Protein AF-A0A0D6MCQ5-F1 (afdb_monomer_lite)

Foldseek 3Di:
DFDDDFDQQPQDDDDPPDDDDGDPQCPDDLSVVLSVLRVLPDAQLLQAQCNVVWKDFDCVLCVVPVVSNHHDHCNGDDLVPFDRFQQASRYDQFDPPPTRMDTPPNVCNVRHNHSDHFPSSVVVSCVVVVLLVCLVVVPADQAPPPWGQDSVHSPATDEGPQADDRRRPHGDDD

Radius of gyration: 18.11 Å; chains: 1; bounding box: 37×36×54 Å

Organism: NCBI:txid53326

Structure (mmCIF, N/CA/C/O backbone):
data_AF-A0A0D6MCQ5-F1
#
_entry.id   AF-A0A0D6MCQ5-F1
#
loop_
_atom_site.group_PDB
_atom_site.id
_atom_site.type_symbol
_atom_site.label_atom_id
_atom_site.label_alt_id
_atom_site.label_comp_id
_atom_site.label_asym_id
_atom_site.label_entity_id
_atom_site.label_seq_id
_atom_site.pdbx_PDB_ins_code
_atom_site.Cartn_x
_atom_site.Cartn_y
_atom_site.Cartn_z
_atom_site.occupancy
_atom_site.B_iso_or_equiv
_atom_site.auth_seq_id
_atom_site.auth_comp_id
_atom_site.auth_asym_id
_atom_site.auth_atom_id
_atom_site.pdbx_PDB_model_num
ATOM 1 N N . MET A 1 1 ? 2.601 5.171 2.837 1.00 86.88 1 MET A N 1
ATOM 2 C CA . MET A 1 1 ? 3.858 5.297 3.610 1.00 86.88 1 MET A CA 1
ATOM 3 C C . MET A 1 1 ? 3.702 6.339 4.699 1.00 86.88 1 MET A C 1
ATOM 5 O O . MET A 1 1 ? 2.976 7.306 4.488 1.00 86.88 1 MET A O 1
ATOM 9 N N . GLN A 1 2 ? 4.348 6.134 5.845 1.00 80.44 2 GLN A N 1
ATOM 10 C CA . GLN A 1 2 ? 4.469 7.155 6.890 1.00 80.44 2 GLN A CA 1
ATOM 11 C C . GLN A 1 2 ? 5.552 8.167 6.507 1.00 80.44 2 GLN A C 1
ATOM 13 O O . GLN A 1 2 ? 6.597 7.789 5.982 1.00 80.44 2 GLN A O 1
ATOM 18 N N . VAL A 1 3 ? 5.306 9.443 6.781 1.00 75.50 3 VAL A N 1
ATOM 19 C CA . VAL A 1 3 ? 6.252 10.540 6.562 1.00 75.50 3 VAL A CA 1
ATOM 20 C C . VAL A 1 3 ? 6.793 10.984 7.923 1.00 75.50 3 VAL A C 1
ATOM 22 O O . VAL A 1 3 ? 6.027 11.296 8.832 1.00 75.50 3 VAL A O 1
ATOM 25 N N . GLY A 1 4 ? 8.119 11.009 8.082 1.00 64.75 4 GLY A N 1
ATOM 26 C CA . GLY A 1 4 ? 8.774 11.406 9.332 1.00 64.75 4 GLY A CA 1
ATOM 27 C C . GLY A 1 4 ? 9.139 10.225 10.237 1.00 64.75 4 GLY A C 1
ATOM 28 O O . GLY A 1 4 ? 9.810 9.294 9.800 1.00 64.75 4 GLY A O 1
ATOM 29 N N . ALA A 1 5 ? 8.776 10.289 11.522 1.00 55.19 5 ALA A N 1
ATOM 30 C CA . ALA A 1 5 ? 9.128 9.249 12.488 1.00 55.19 5 ALA A CA 1
ATOM 31 C C . ALA A 1 5 ? 8.320 7.969 12.231 1.00 55.19 5 ALA A C 1
ATOM 33 O O . ALA A 1 5 ? 7.097 7.964 12.352 1.00 55.19 5 ALA A O 1
ATOM 34 N N . PHE A 1 6 ? 9.011 6.883 11.895 1.00 57.53 6 PHE A N 1
ATOM 35 C CA . PHE A 1 6 ? 8.380 5.590 11.658 1.00 57.53 6 PHE A CA 1
ATOM 36 C C . PHE A 1 6 ? 7.916 4.949 12.966 1.00 57.53 6 PHE A C 1
ATOM 38 O O . PHE A 1 6 ? 8.601 5.033 13.992 1.00 57.53 6 PHE A O 1
ATOM 45 N N . SER A 1 7 ? 6.767 4.269 12.913 1.00 55.31 7 SER A N 1
ATOM 46 C CA . SER A 1 7 ? 6.349 3.375 13.991 1.00 55.31 7 SER A CA 1
ATOM 47 C C . SER A 1 7 ? 7.483 2.399 14.301 1.00 55.31 7 SER A C 1
ATOM 49 O O . SER A 1 7 ? 7.982 1.695 13.421 1.00 55.31 7 SER A O 1
ATOM 51 N N . ARG A 1 8 ? 7.914 2.380 15.562 1.00 54.41 8 ARG A N 1
ATOM 52 C CA . ARG A 1 8 ? 8.838 1.372 16.072 1.00 54.41 8 ARG A CA 1
ATOM 53 C C . ARG A 1 8 ? 8.120 0.031 15.984 1.00 54.41 8 ARG A C 1
ATOM 55 O O . ARG A 1 8 ? 7.177 -0.180 16.740 1.00 54.41 8 ARG A O 1
ATOM 62 N N . GLY A 1 9 ? 8.550 -0.830 15.062 1.00 54.69 9 GLY A N 1
ATOM 63 C CA . GLY A 1 9 ? 7.971 -2.161 14.915 1.00 54.69 9 GLY A CA 1
ATOM 64 C C . GLY A 1 9 ? 7.881 -2.895 16.258 1.00 54.69 9 GLY A C 1
ATOM 65 O O . GLY A 1 9 ? 8.751 -2.742 17.115 1.00 54.69 9 GLY A O 1
ATOM 66 N N . GLY A 1 10 ? 6.813 -3.655 16.480 1.00 57.16 10 GLY A N 1
ATOM 67 C CA . GLY A 1 10 ? 6.436 -4.256 17.760 1.00 57.16 10 GLY A CA 1
ATOM 68 C C . GLY A 1 10 ? 7.367 -5.367 18.259 1.00 57.16 10 GLY A C 1
ATOM 69 O O . GLY A 1 10 ? 7.195 -5.852 19.381 1.00 57.16 10 GLY A O 1
ATOM 70 N N . CYS A 1 11 ? 8.380 -5.767 17.485 1.00 59.06 11 CYS A N 1
ATOM 71 C CA . CYS A 1 11 ? 9.360 -6.778 17.887 1.00 59.06 11 CYS A CA 1
ATOM 72 C C . CYS A 1 11 ? 10.481 -6.188 18.771 1.00 59.06 11 CYS A C 1
ATOM 74 O O . CYS A 1 11 ? 11.659 -6.272 18.424 1.00 59.06 11 CYS A O 1
ATOM 76 N N . TYR A 1 12 ? 10.152 -5.590 19.921 1.00 52.94 12 TYR A N 1
ATOM 77 C CA . TYR A 1 12 ? 11.166 -5.158 20.895 1.00 52.94 12 TYR A CA 1
ATOM 78 C C . TYR A 1 12 ? 11.364 -6.156 22.036 1.00 52.94 12 TYR A C 1
ATOM 80 O O . TYR A 1 12 ? 10.429 -6.769 22.543 1.00 52.94 12 TYR A O 1
ATOM 88 N N . HIS A 1 13 ? 12.621 -6.258 22.464 1.00 49.84 13 HIS A N 1
ATOM 89 C CA . HIS A 1 13 ? 13.085 -7.048 23.596 1.00 49.84 13 HIS A CA 1
ATOM 90 C C . HIS A 1 13 ? 13.368 -6.117 24.788 1.00 49.84 13 HIS A C 1
ATOM 92 O O . HIS A 1 13 ? 14.259 -5.274 24.702 1.00 49.84 13 HIS A O 1
ATOM 98 N N . GLN A 1 14 ? 12.665 -6.271 25.914 1.00 46.00 14 GLN A N 1
ATOM 99 C CA . GLN A 1 14 ? 13.110 -5.722 27.204 1.00 46.00 14 GLN A CA 1
ATOM 100 C C . GLN A 1 14 ? 13.576 -6.875 28.093 1.00 46.00 14 GLN A C 1
ATOM 102 O O . GLN A 1 14 ? 12.771 -7.600 28.668 1.00 46.00 14 GLN A O 1
ATOM 107 N N . GLY A 1 15 ? 14.892 -7.076 28.170 1.00 44.78 15 GLY A N 1
A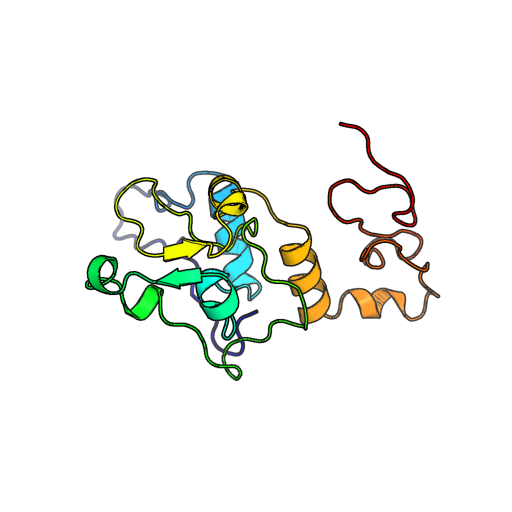TOM 108 C CA . GLY A 1 15 ? 15.482 -8.173 28.930 1.00 44.78 15 GLY A CA 1
ATOM 109 C C . GLY A 1 15 ? 16.130 -7.710 30.229 1.00 44.78 15 GLY A C 1
ATOM 110 O O . GLY A 1 15 ? 17.242 -7.200 30.193 1.00 44.78 15 GLY A O 1
ATOM 111 N N . ASN A 1 16 ? 15.500 -8.021 31.365 1.00 47.09 16 ASN A N 1
ATOM 112 C CA . ASN A 1 16 ? 16.164 -8.153 32.672 1.00 47.09 16 ASN A CA 1
ATOM 113 C C . ASN A 1 16 ? 16.521 -9.635 32.946 1.00 47.09 16 ASN A C 1
ATOM 115 O O . ASN A 1 16 ? 16.171 -10.197 33.982 1.00 47.09 16 ASN A O 1
ATOM 119 N N . GLY A 1 17 ? 17.181 -10.301 31.992 1.00 46.75 17 GLY A N 1
ATOM 120 C CA . GLY A 1 17 ? 17.867 -11.582 32.226 1.00 46.75 17 GLY A CA 1
ATOM 121 C C . GLY A 1 17 ? 17.022 -12.850 32.446 1.00 46.75 17 GLY A C 1
ATOM 122 O O . GLY A 1 17 ? 17.573 -13.829 32.945 1.00 46.75 17 GLY A O 1
ATOM 123 N N . LYS A 1 18 ? 15.728 -12.902 32.092 1.00 40.62 18 LYS A N 1
ATOM 124 C CA . LYS A 1 18 ? 14.926 -14.144 32.167 1.00 40.62 18 LYS A CA 1
ATOM 125 C C . LYS A 1 18 ? 14.075 -14.350 30.908 1.00 40.62 18 LYS A C 1
ATOM 127 O O . LYS A 1 18 ? 13.227 -13.524 30.609 1.00 40.62 18 LYS A O 1
ATOM 132 N N . THR A 1 19 ? 14.374 -15.445 30.208 1.00 43.12 19 THR A N 1
ATOM 133 C CA . THR A 1 19 ? 13.651 -16.124 29.111 1.00 43.12 19 THR A CA 1
ATOM 134 C C . THR A 1 19 ? 12.936 -15.244 28.075 1.00 43.12 19 THR A C 1
ATOM 136 O O . THR A 1 19 ? 11.863 -14.696 28.311 1.00 43.12 19 THR A O 1
ATOM 139 N N . SER A 1 20 ? 13.535 -15.182 26.885 1.00 43.59 20 SER A N 1
ATOM 140 C CA . SER A 1 20 ? 13.109 -14.371 25.745 1.00 43.59 20 SER A CA 1
ATOM 141 C C . SER A 1 20 ? 11.972 -15.023 24.951 1.00 43.59 20 SER A C 1
ATOM 143 O O . SER A 1 20 ? 12.111 -16.149 24.478 1.00 43.59 20 SER A O 1
ATOM 145 N N . TRP A 1 21 ? 10.890 -14.276 24.725 1.00 42.41 21 TRP A N 1
ATOM 146 C CA . TRP A 1 21 ? 9.879 -14.579 23.711 1.00 42.41 21 TRP A CA 1
ATOM 147 C C . TRP A 1 21 ? 9.852 -13.415 22.716 1.00 42.41 21 TRP A C 1
ATOM 149 O O . TRP A 1 21 ? 9.821 -12.255 23.126 1.00 42.41 21 TRP A O 1
ATOM 159 N N . LEU A 1 22 ? 9.878 -13.706 21.413 1.00 47.75 22 LEU A N 1
ATOM 160 C CA . LEU A 1 22 ? 9.382 -12.756 20.413 1.00 47.75 22 LEU A CA 1
ATOM 161 C C . LEU A 1 22 ? 7.922 -12.450 20.783 1.00 47.75 22 LEU A C 1
ATOM 163 O O . LEU A 1 22 ? 7.189 -13.380 21.128 1.00 47.75 22 LEU A O 1
ATOM 167 N N . ASN A 1 23 ? 7.496 -11.179 20.747 1.00 51.91 23 ASN A N 1
ATOM 168 C CA . ASN A 1 23 ? 6.073 -10.845 20.893 1.00 51.91 23 ASN A CA 1
ATOM 169 C C . ASN A 1 23 ? 5.253 -11.766 19.976 1.00 51.91 23 ASN A C 1
ATOM 171 O O . ASN A 1 23 ? 5.709 -12.077 18.878 1.00 51.91 23 ASN A O 1
ATOM 175 N N . ALA A 1 24 ? 4.074 -12.222 20.414 1.00 49.62 24 ALA A N 1
ATOM 176 C CA . ALA A 1 24 ? 3.293 -13.250 19.711 1.00 49.62 24 ALA A CA 1
ATOM 177 C C . ALA A 1 24 ? 3.060 -12.938 18.215 1.00 49.62 24 ALA A C 1
ATOM 179 O O . ALA A 1 24 ? 2.971 -13.857 17.405 1.00 49.62 24 ALA A O 1
ATOM 180 N N . GLY A 1 25 ? 3.050 -11.651 17.846 1.00 57.03 25 GLY A N 1
ATOM 181 C CA . GLY A 1 25 ? 2.969 -11.175 16.465 1.00 57.03 25 GLY A CA 1
ATOM 182 C C . GLY A 1 25 ? 4.233 -11.348 15.613 1.00 57.03 25 GLY A C 1
ATOM 183 O O . GLY A 1 25 ? 4.133 -11.184 14.413 1.00 57.03 25 GLY A O 1
ATOM 184 N N . CYS A 1 26 ? 5.393 -11.710 16.169 1.00 65.69 26 CYS A N 1
ATOM 185 C CA . CYS A 1 26 ? 6.662 -11.924 15.450 1.00 65.69 26 CYS A CA 1
ATOM 186 C C . CYS A 1 26 ? 7.093 -13.408 15.427 1.00 65.69 26 CYS A C 1
ATOM 188 O O . CYS A 1 26 ? 8.206 -13.727 15.014 1.00 65.69 26 CYS A O 1
ATOM 190 N N . GLY A 1 27 ? 6.236 -14.330 15.887 1.00 71.25 27 GLY A N 1
ATOM 191 C CA . GLY A 1 27 ? 6.524 -15.772 15.935 1.00 71.25 27 GLY A CA 1
ATOM 192 C C . GLY A 1 27 ? 6.380 -16.506 14.594 1.00 71.25 27 GLY A C 1
ATOM 193 O O . GLY A 1 27 ? 6.626 -17.708 14.528 1.00 71.25 27 GLY A O 1
ATOM 194 N N . HIS A 1 28 ? 5.966 -15.812 13.531 1.00 83.44 28 HIS A N 1
ATOM 195 C CA . HIS A 1 28 ? 5.751 -16.372 12.197 1.00 83.44 28 HIS A CA 1
ATOM 196 C C . HIS A 1 28 ? 6.169 -15.386 11.099 1.00 83.44 28 HIS A C 1
ATOM 198 O O . HIS A 1 28 ? 6.225 -14.175 11.321 1.00 83.44 28 HIS A O 1
ATOM 204 N N . LEU A 1 29 ? 6.416 -15.910 9.891 1.00 88.56 29 LEU A N 1
ATOM 205 C CA . LEU A 1 29 ? 6.938 -15.145 8.752 1.00 88.56 29 LEU A CA 1
ATOM 206 C C . LEU A 1 29 ? 6.134 -13.869 8.477 1.00 88.56 29 LEU A C 1
ATOM 208 O O . LEU A 1 29 ? 6.718 -12.797 8.452 1.00 88.56 29 LEU A O 1
ATOM 212 N N . ALA A 1 30 ? 4.805 -13.969 8.369 1.00 90.19 30 ALA A N 1
ATOM 213 C CA . ALA A 1 30 ? 3.947 -12.815 8.079 1.00 90.19 30 ALA A CA 1
ATOM 214 C C . ALA A 1 30 ? 4.102 -11.667 9.092 1.00 90.19 30 ALA A C 1
ATOM 216 O O . ALA A 1 30 ? 4.072 -10.496 8.732 1.00 90.19 30 ALA A O 1
ATOM 217 N N . GLY A 1 31 ? 4.320 -12.015 10.357 1.00 87.56 31 GLY A N 1
ATOM 218 C CA . GLY A 1 31 ? 4.513 -11.067 11.436 1.00 87.56 31 GLY A CA 1
ATOM 219 C C . GLY A 1 31 ? 5.841 -10.336 11.327 1.00 87.56 31 GLY A C 1
ATOM 220 O O . GLY A 1 31 ? 5.897 -9.113 11.328 1.00 87.56 31 GLY A O 1
ATOM 221 N N . ILE A 1 32 ? 6.919 -11.095 11.120 1.00 86.75 32 ILE A N 1
ATOM 222 C CA . ILE A 1 32 ? 8.247 -10.531 10.852 1.00 86.75 32 ILE A CA 1
ATOM 223 C C . ILE A 1 32 ? 8.199 -9.629 9.612 1.00 86.75 32 ILE A C 1
ATOM 225 O O . ILE A 1 32 ? 8.753 -8.535 9.626 1.00 86.75 32 ILE A O 1
ATOM 229 N N . THR A 1 33 ? 7.515 -10.057 8.551 1.00 91.19 33 THR A N 1
ATOM 230 C CA . THR A 1 33 ? 7.373 -9.284 7.316 1.00 91.19 33 THR A CA 1
ATOM 231 C C . THR A 1 33 ? 6.616 -7.971 7.529 1.00 91.19 33 THR A C 1
ATOM 233 O O . THR A 1 33 ? 7.067 -6.944 7.026 1.00 91.19 33 THR A O 1
ATOM 236 N N . HIS A 1 34 ? 5.525 -7.972 8.299 1.00 92.00 34 HIS A N 1
ATOM 237 C CA . HIS A 1 34 ? 4.796 -6.755 8.679 1.00 92.00 34 HIS A CA 1
ATOM 238 C C . HIS A 1 34 ? 5.715 -5.746 9.384 1.00 92.00 34 HIS A C 1
ATOM 240 O O . HIS A 1 34 ? 5.752 -4.561 9.060 1.00 92.00 34 HIS A O 1
ATOM 246 N N . GLU A 1 35 ? 6.531 -6.238 10.309 1.00 88.31 35 GLU A N 1
ATOM 247 C CA . GLU A 1 35 ? 7.401 -5.411 11.144 1.00 88.31 35 GLU A CA 1
ATOM 248 C C . GLU A 1 35 ? 8.616 -4.883 10.372 1.00 88.31 35 GLU A C 1
ATOM 250 O O . GLU A 1 35 ? 9.032 -3.736 10.554 1.00 88.31 35 GLU A O 1
ATOM 255 N N . VAL A 1 36 ? 9.137 -5.670 9.426 1.00 89.44 36 VAL A N 1
ATOM 256 C CA . VAL A 1 36 ? 10.082 -5.177 8.412 1.00 89.44 36 VAL A CA 1
ATOM 257 C C . VAL A 1 36 ? 9.429 -4.082 7.570 1.00 89.44 36 VAL A C 1
ATOM 259 O O . VAL A 1 36 ? 10.071 -3.067 7.312 1.00 89.44 36 VAL A O 1
ATOM 262 N N . GLY A 1 37 ? 8.156 -4.243 7.200 1.00 91.88 37 GLY A N 1
ATOM 263 C CA . GLY A 1 37 ? 7.369 -3.222 6.514 1.00 91.88 37 GLY A CA 1
ATOM 264 C C . GLY A 1 37 ? 7.370 -1.886 7.259 1.00 91.88 37 GLY A C 1
ATOM 265 O O . GLY A 1 37 ? 7.680 -0.852 6.666 1.00 91.88 37 GLY A O 1
ATOM 266 N N . HIS A 1 38 ? 7.115 -1.899 8.568 1.00 90.94 38 HIS A N 1
ATOM 267 C CA . HIS A 1 38 ? 7.242 -0.702 9.404 1.00 90.94 38 HIS A CA 1
ATOM 268 C C . HIS A 1 38 ? 8.650 -0.108 9.395 1.00 90.94 38 HIS A C 1
ATOM 270 O O . HIS A 1 38 ? 8.795 1.106 9.238 1.00 90.94 38 HIS A O 1
ATOM 276 N N . ALA A 1 39 ? 9.684 -0.945 9.517 1.00 86.88 39 ALA A N 1
ATOM 277 C CA . ALA A 1 39 ? 11.075 -0.494 9.531 1.00 86.88 39 ALA A CA 1
ATOM 278 C C . ALA A 1 39 ? 11.493 0.218 8.231 1.00 86.88 39 ALA A C 1
ATOM 280 O O . ALA A 1 39 ? 12.327 1.121 8.277 1.00 86.88 39 ALA A O 1
ATOM 281 N N . ILE A 1 40 ? 10.900 -0.156 7.094 1.00 89.69 40 ILE A N 1
ATOM 282 C CA . ILE A 1 40 ? 11.138 0.475 5.784 1.00 89.69 40 ILE A CA 1
ATOM 283 C C . ILE A 1 40 ? 10.104 1.557 5.431 1.00 89.69 40 ILE A C 1
ATOM 285 O O . ILE A 1 40 ? 10.088 2.053 4.310 1.00 89.69 40 ILE A O 1
ATOM 289 N N . GLY A 1 41 ? 9.239 1.936 6.377 1.00 90.19 41 GLY A N 1
ATOM 290 C CA . GLY A 1 41 ? 8.376 3.114 6.285 1.00 90.19 41 GLY A CA 1
ATOM 291 C C . GLY A 1 41 ? 6.906 2.872 5.941 1.00 90.19 41 GLY A C 1
ATOM 292 O O . GLY A 1 41 ? 6.139 3.834 5.799 1.00 90.19 41 GLY A O 1
ATOM 293 N N . LEU A 1 42 ? 6.460 1.618 5.847 1.00 92.94 42 LEU A N 1
ATOM 294 C CA . LEU A 1 42 ? 5.034 1.320 5.720 1.00 92.94 42 LEU A CA 1
ATOM 295 C C . LEU A 1 42 ? 4.304 1.642 7.036 1.00 92.94 42 LEU A C 1
ATOM 297 O O . LEU A 1 42 ? 4.768 1.356 8.139 1.00 92.94 42 LEU A O 1
ATOM 301 N N . GLY A 1 43 ? 3.140 2.277 6.927 1.00 92.12 43 GLY A N 1
ATOM 302 C CA . GLY A 1 43 ? 2.196 2.430 8.038 1.00 92.12 43 GLY A CA 1
ATOM 303 C C . GLY A 1 43 ? 1.062 1.437 7.913 1.00 92.12 43 GLY A C 1
ATOM 304 O O . GLY A 1 43 ? 0.908 0.828 6.855 1.00 92.12 43 GLY A O 1
ATOM 305 N N . HIS A 1 44 ? 0.261 1.284 8.968 1.00 94.88 44 HIS A N 1
ATOM 306 C CA . HIS A 1 44 ? -0.914 0.439 8.829 1.00 94.88 44 HIS A CA 1
ATOM 307 C C . HIS A 1 44 ? -1.879 1.030 7.806 1.00 94.88 44 HIS A C 1
ATOM 309 O O . HIS A 1 44 ? -2.163 2.233 7.806 1.00 94.88 44 HIS A O 1
ATOM 315 N N . THR A 1 45 ? -2.428 0.169 6.961 1.00 97.06 45 THR A N 1
ATOM 316 C CA . THR A 1 45 ? -3.278 0.597 5.847 1.00 97.06 45 THR A CA 1
ATOM 317 C C . THR A 1 45 ? -4.573 1.253 6.337 1.00 97.06 45 THR A C 1
ATOM 319 O O . THR A 1 45 ? -5.007 2.249 5.760 1.00 97.06 45 THR A O 1
ATOM 322 N N . HIS A 1 46 ? -5.130 0.803 7.470 1.00 96.44 46 HIS A N 1
ATOM 323 C CA . HIS A 1 46 ? -6.325 1.404 8.088 1.00 96.44 46 HIS A CA 1
ATOM 324 C C . HIS A 1 46 ? -6.086 2.783 8.718 1.00 96.44 46 HIS A C 1
ATOM 326 O O . HIS A 1 46 ? -7.049 3.443 9.118 1.00 96.44 46 HIS A O 1
ATOM 332 N N . ASN A 1 47 ? -4.826 3.222 8.818 1.00 95.50 47 ASN A N 1
ATOM 333 C CA . ASN A 1 47 ? -4.463 4.565 9.258 1.00 95.50 47 ASN A CA 1
ATOM 334 C C . ASN A 1 47 ? -4.249 5.534 8.085 1.00 95.50 47 ASN A C 1
ATOM 336 O O . ASN A 1 47 ? -3.936 6.692 8.342 1.00 95.50 47 ASN A O 1
ATOM 340 N N . ARG A 1 48 ? -4.410 5.124 6.817 1.00 97.19 48 ARG A N 1
ATOM 341 C CA . ARG A 1 48 ? -4.295 6.060 5.685 1.00 97.19 48 ARG A CA 1
ATOM 342 C C . ARG A 1 48 ? -5.225 7.264 5.857 1.00 97.19 48 ARG A C 1
ATOM 344 O O . ARG A 1 48 ? -6.346 7.132 6.348 1.00 97.19 48 ARG A O 1
ATOM 351 N N . HIS A 1 49 ? -4.791 8.425 5.380 1.00 96.81 49 HIS A N 1
ATOM 352 C CA . HIS A 1 49 ? -5.575 9.660 5.472 1.00 96.81 49 HIS A CA 1
ATOM 353 C C . HIS A 1 49 ? -6.895 9.611 4.679 1.00 96.81 49 HIS A C 1
ATOM 355 O O . HIS A 1 49 ? -7.815 10.376 4.949 1.00 96.81 49 HIS A O 1
ATOM 361 N N . ASP A 1 50 ? -7.002 8.711 3.698 1.00 97.19 50 ASP A N 1
ATOM 362 C CA . ASP A 1 50 ? -8.190 8.492 2.871 1.00 97.19 50 ASP A CA 1
ATOM 363 C C . ASP A 1 50 ? -9.008 7.256 3.283 1.00 97.19 50 ASP A C 1
ATOM 365 O O . ASP A 1 50 ? -9.962 6.902 2.587 1.00 97.19 50 ASP A O 1
ATOM 369 N N . ARG A 1 51 ? -8.670 6.602 4.406 1.00 97.12 51 ARG A N 1
ATOM 370 C CA . ARG A 1 51 ? -9.243 5.305 4.805 1.00 97.12 51 ARG A CA 1
ATOM 371 C C . ARG A 1 51 ? -10.759 5.329 5.019 1.00 97.12 51 ARG A C 1
ATOM 373 O O . ARG A 1 51 ? -11.407 4.315 4.788 1.00 97.12 51 ARG A O 1
ATOM 380 N N . ASP A 1 52 ? -11.341 6.465 5.407 1.00 97.19 52 ASP A N 1
ATOM 381 C CA . ASP A 1 52 ? -12.793 6.598 5.635 1.00 97.19 52 ASP A CA 1
ATOM 382 C C . ASP A 1 52 ? -13.617 6.478 4.333 1.00 97.19 52 ASP A C 1
ATOM 384 O O . ASP A 1 52 ? -14.830 6.307 4.377 1.00 97.19 52 ASP A O 1
ATOM 388 N N . LYS A 1 53 ? -12.976 6.509 3.153 1.00 97.88 53 LYS A N 1
ATOM 389 C CA . LYS A 1 53 ? -13.622 6.165 1.871 1.00 97.88 53 LYS A CA 1
ATOM 390 C C . LYS A 1 53 ? -13.808 4.654 1.678 1.00 97.88 53 LYS A C 1
ATOM 392 O O . LYS A 1 53 ? -14.502 4.246 0.750 1.00 97.88 53 LYS A O 1
ATOM 397 N N . TYR A 1 54 ? -13.153 3.841 2.506 1.00 98.06 54 TYR A N 1
ATOM 398 C CA . TYR A 1 54 ? -13.035 2.389 2.350 1.00 98.06 54 TYR A CA 1
ATOM 399 C C . TYR A 1 54 ? -13.494 1.621 3.595 1.00 98.06 54 TYR A C 1
ATOM 401 O O . TYR A 1 54 ? -13.929 0.477 3.482 1.00 98.06 54 TYR A O 1
ATOM 409 N N . LEU A 1 55 ? -13.423 2.237 4.778 1.00 97.56 55 LEU A N 1
ATOM 410 C CA . LEU A 1 55 ? -13.767 1.621 6.055 1.00 97.56 55 LEU A CA 1
ATOM 411 C C . LEU A 1 55 ? -14.895 2.371 6.769 1.00 97.56 55 LEU A C 1
ATOM 413 O O . LEU A 1 55 ? -14.876 3.594 6.872 1.00 97.56 55 LEU A O 1
ATOM 417 N N . ASN A 1 56 ? -15.815 1.608 7.355 1.00 96.19 56 ASN A N 1
ATOM 418 C CA . ASN A 1 56 ? -16.721 2.063 8.401 1.00 96.19 56 ASN A CA 1
ATOM 419 C C . ASN A 1 56 ? -16.092 1.785 9.768 1.00 96.19 56 ASN A C 1
ATOM 421 O O . ASN A 1 56 ? -15.652 0.665 10.029 1.00 96.19 56 ASN A O 1
ATOM 425 N N . MET A 1 57 ? -16.081 2.787 10.646 1.00 94.69 57 MET A N 1
ATOM 426 C CA . MET A 1 57 ? -15.529 2.685 11.999 1.00 94.69 57 MET A CA 1
ATOM 427 C C . MET A 1 57 ? -16.637 2.601 13.047 1.00 94.69 57 MET A C 1
ATOM 429 O O . MET A 1 57 ? -17.513 3.465 13.090 1.00 94.69 57 MET A O 1
ATOM 433 N N . ASP A 1 58 ? -16.546 1.622 13.945 1.00 93.38 58 ASP A N 1
ATOM 434 C CA . ASP A 1 58 ? -17.320 1.589 15.185 1.00 93.38 58 ASP A CA 1
ATOM 435 C C . ASP A 1 58 ? -16.454 2.128 16.328 1.00 93.38 58 ASP A C 1
ATOM 437 O O . ASP A 1 58 ? -15.665 1.414 16.956 1.00 93.38 58 ASP A O 1
ATOM 441 N N . TRP A 1 59 ? -16.604 3.426 16.595 1.00 90.81 59 TRP A N 1
ATOM 442 C CA . TRP A 1 59 ? -15.831 4.117 17.625 1.00 90.81 59 TRP A CA 1
ATOM 443 C C . TRP A 1 59 ? -16.139 3.644 19.056 1.00 90.81 59 TRP A C 1
ATOM 445 O O . TRP A 1 59 ? -15.322 3.882 19.950 1.00 90.81 59 TRP A O 1
ATOM 455 N N . GLY A 1 60 ? -17.271 2.964 19.278 1.00 89.38 60 GLY A N 1
ATOM 456 C CA . GLY A 1 60 ? -17.613 2.355 20.565 1.00 89.38 60 GLY A CA 1
ATOM 457 C C . GLY A 1 60 ? -16.757 1.124 20.866 1.00 89.38 60 GLY A C 1
ATOM 458 O O . GLY A 1 60 ? -16.320 0.934 21.998 1.00 89.38 60 GLY A O 1
ATOM 459 N N . ASN A 1 61 ? -16.417 0.340 19.839 1.00 86.19 61 ASN A N 1
ATOM 460 C CA . ASN A 1 61 ? -15.607 -0.877 19.985 1.00 86.19 61 ASN A CA 1
ATOM 461 C C . ASN A 1 61 ? -14.091 -0.615 20.079 1.00 86.19 61 ASN A C 1
ATOM 463 O O . ASN A 1 61 ? -13.325 -1.541 20.340 1.00 86.19 61 ASN A O 1
ATOM 467 N N . VAL A 1 62 ? -13.634 0.628 19.889 1.00 83.69 62 VAL A N 1
ATOM 468 C CA . VAL A 1 62 ? -12.204 1.009 19.944 1.00 83.69 62 VAL A CA 1
ATOM 469 C C . VAL A 1 62 ? -11.860 1.895 21.132 1.00 83.69 62 VAL A C 1
ATOM 471 O O . VAL A 1 62 ? -10.794 2.500 21.140 1.00 83.69 62 VAL A O 1
ATOM 474 N N . GLU A 1 63 ? -12.722 2.007 22.142 1.00 76.50 63 GLU A N 1
ATOM 475 C CA . GLU A 1 63 ? -12.591 3.062 23.150 1.00 76.50 63 GLU A CA 1
ATOM 476 C C . GLU A 1 63 ? -11.240 3.089 23.884 1.00 76.50 63 GLU A C 1
ATOM 478 O O . GLU A 1 63 ? -10.660 4.159 24.066 1.00 76.50 63 GLU A O 1
ATOM 483 N N . VAL A 1 64 ? -10.693 1.914 24.195 1.00 79.50 64 VAL A N 1
ATOM 484 C CA . VAL A 1 64 ? -9.380 1.753 24.845 1.00 79.50 64 VAL A CA 1
ATOM 485 C C . VAL A 1 64 ? -8.207 1.980 23.877 1.00 79.50 64 VAL A C 1
ATOM 487 O O . VAL A 1 64 ? -7.117 2.351 24.302 1.00 79.50 64 VAL A O 1
ATOM 490 N N . TYR A 1 65 ? -8.421 1.802 22.571 1.00 82.56 65 TYR A N 1
ATOM 491 C CA . TYR A 1 65 ? -7.378 1.818 21.538 1.00 82.56 65 TYR A CA 1
ATOM 492 C C . TYR A 1 65 ? -7.579 2.921 20.491 1.00 82.56 65 TYR A C 1
ATOM 494 O O . TYR A 1 65 ? -7.010 2.834 19.404 1.00 82.56 65 TYR A O 1
ATOM 502 N N . LYS A 1 66 ? -8.363 3.969 20.797 1.00 85.94 66 LYS A N 1
ATOM 503 C CA . LYS A 1 66 ? -8.757 5.025 19.842 1.00 85.94 66 LYS A CA 1
ATOM 504 C C . LYS A 1 66 ? -7.572 5.567 19.044 1.00 85.94 66 LYS A C 1
ATOM 506 O O . LYS A 1 66 ? -7.693 5.743 17.837 1.00 85.94 66 LYS A O 1
ATOM 511 N N . ASP A 1 67 ? -6.430 5.779 19.694 1.00 86.50 67 ASP A N 1
ATOM 512 C CA . ASP A 1 67 ? -5.230 6.320 19.048 1.00 86.50 67 ASP A CA 1
ATOM 513 C C . ASP A 1 67 ? -4.647 5.404 17.961 1.00 86.50 67 ASP A C 1
ATOM 515 O O . ASP A 1 67 ? -4.167 5.905 16.949 1.00 86.50 67 ASP A O 1
ATOM 519 N N . GLN A 1 68 ? -4.761 4.080 18.098 1.00 86.81 68 GLN A N 1
ATOM 520 C CA . GLN A 1 68 ? -4.298 3.117 17.085 1.00 86.81 68 GLN A CA 1
ATOM 521 C C . GLN A 1 68 ? -5.184 3.108 15.831 1.00 86.81 68 GLN A C 1
ATOM 523 O O . GLN A 1 68 ? -4.751 2.698 14.754 1.00 86.81 68 GLN A O 1
ATOM 528 N N . TYR A 1 69 ? -6.429 3.568 15.961 1.00 91.69 69 TYR A N 1
ATOM 529 C CA . TYR A 1 69 ? -7.414 3.617 14.882 1.00 91.69 69 TYR A CA 1
ATOM 530 C C . TYR A 1 69 ? -7.604 5.024 14.310 1.00 91.69 69 TYR A C 1
ATOM 532 O O . TYR A 1 69 ? -8.427 5.205 13.412 1.00 91.69 69 TYR A O 1
ATOM 540 N N . LYS A 1 70 ? -6.873 6.038 14.785 1.00 92.31 70 LYS A N 1
ATOM 541 C CA . LYS A 1 70 ? -6.941 7.378 14.192 1.00 92.31 70 LYS A CA 1
ATOM 542 C C . LYS A 1 70 ? -6.357 7.363 12.774 1.00 92.31 70 LYS A C 1
ATOM 544 O O . LYS A 1 70 ? -5.306 6.753 12.563 1.00 92.31 70 LYS A O 1
ATOM 549 N N . PRO A 1 71 ? -7.012 8.001 11.793 1.00 94.50 71 PRO A N 1
ATOM 550 C CA . PRO A 1 71 ? -6.385 8.215 10.500 1.00 94.50 71 PRO A CA 1
ATOM 551 C C . PRO A 1 71 ? -5.209 9.187 10.667 1.00 94.50 71 PRO A C 1
ATOM 553 O O . PRO A 1 71 ? -5.254 10.107 11.486 1.00 94.50 71 PRO A O 1
ATOM 556 N N . MET A 1 72 ? -4.156 8.970 9.891 1.00 94.38 72 MET A N 1
ATOM 557 C CA . MET A 1 72 ? -3.059 9.915 9.717 1.00 94.38 72 MET A CA 1
ATOM 558 C C . MET A 1 72 ? -3.539 11.120 8.906 1.00 94.38 72 MET A C 1
ATOM 560 O O . MET A 1 72 ? -4.496 11.028 8.135 1.00 94.38 72 MET A O 1
ATOM 564 N N . THR A 1 73 ? -2.864 12.256 9.047 1.00 94.88 73 THR A N 1
ATOM 565 C CA . THR A 1 73 ? -3.068 13.401 8.149 1.00 94.88 73 THR A CA 1
ATOM 566 C C . THR A 1 73 ? -2.348 13.186 6.813 1.00 94.88 73 THR A C 1
ATOM 568 O O . THR A 1 73 ? -1.473 12.328 6.69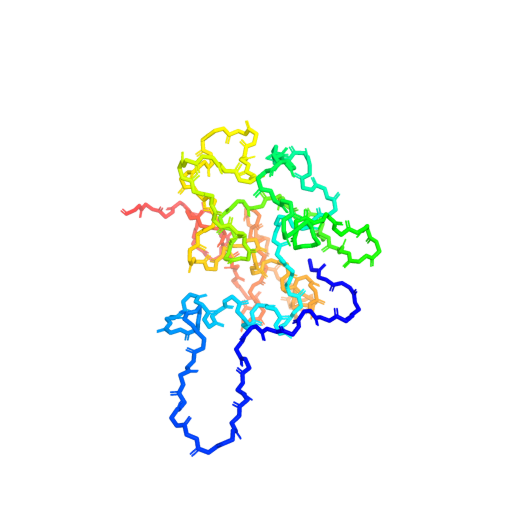7 1.00 94.88 73 THR A O 1
ATOM 571 N N . GLN A 1 74 ? -2.666 14.001 5.802 1.00 94.00 74 GLN A N 1
ATOM 572 C CA . GLN A 1 74 ? -1.930 14.011 4.527 1.00 94.00 74 GLN A CA 1
ATOM 573 C C . GLN A 1 74 ? -0.438 14.343 4.697 1.00 94.00 74 GLN A C 1
ATOM 575 O O . GLN A 1 74 ? 0.386 13.884 3.918 1.00 94.00 74 GLN A O 1
ATOM 580 N N . GLU A 1 75 ? -0.076 15.099 5.736 1.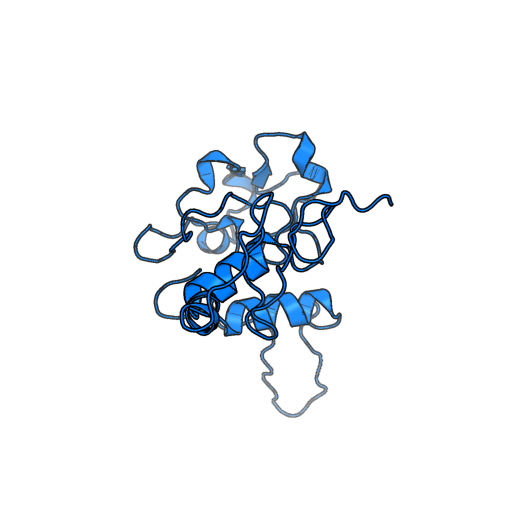00 92.94 75 GLU A N 1
ATOM 581 C CA . GLU A 1 75 ? 1.324 15.409 6.052 1.00 92.94 75 GLU A CA 1
ATOM 582 C C . GLU A 1 75 ? 2.058 14.219 6.683 1.00 92.94 75 GLU A C 1
ATOM 584 O O . GLU A 1 75 ? 3.267 14.080 6.530 1.00 92.94 75 GLU A O 1
ATOM 589 N N . GLN A 1 76 ? 1.330 13.356 7.396 1.00 90.88 76 GLN A N 1
ATOM 590 C CA . GLN A 1 76 ? 1.869 12.171 8.066 1.00 90.88 76 GLN A CA 1
ATOM 591 C C . GLN A 1 76 ? 1.890 10.937 7.160 1.00 90.88 76 GLN A C 1
ATOM 593 O O . GLN A 1 76 ? 2.591 9.968 7.457 1.00 90.88 76 GLN A O 1
ATOM 598 N N . ASN A 1 77 ? 1.109 10.940 6.080 1.00 94.06 77 ASN A N 1
ATOM 599 C CA . ASN A 1 77 ? 0.928 9.785 5.220 1.00 94.06 77 ASN A CA 1
ATOM 600 C C . ASN A 1 77 ? 0.845 10.166 3.737 1.00 94.06 77 ASN A C 1
ATOM 602 O O . ASN A 1 77 ? -0.138 10.754 3.294 1.00 94.06 77 ASN A O 1
ATOM 606 N N . ASP A 1 78 ? 1.823 9.687 2.966 1.00 95.00 78 ASP A N 1
ATOM 607 C CA . ASP A 1 78 ? 1.804 9.717 1.504 1.00 95.00 78 ASP A CA 1
ATOM 608 C C . ASP A 1 78 ? 1.309 8.370 0.955 1.00 95.00 78 ASP A C 1
ATOM 610 O O . ASP A 1 78 ? 1.833 7.302 1.303 1.00 95.00 78 ASP A O 1
ATOM 614 N N . ASN A 1 79 ? 0.280 8.416 0.114 1.00 94.19 79 ASN A N 1
ATOM 615 C CA . ASN A 1 79 ? -0.298 7.241 -0.532 1.00 94.19 79 ASN A CA 1
ATOM 616 C C . ASN A 1 79 ? 0.293 6.965 -1.914 1.00 94.19 79 ASN A C 1
ATOM 618 O O . ASN A 1 79 ? -0.057 5.944 -2.493 1.00 94.19 79 ASN A O 1
ATOM 622 N N . TYR A 1 80 ? 1.157 7.830 -2.454 1.00 94.44 80 TYR A N 1
ATOM 623 C CA . TYR A 1 80 ? 1.776 7.663 -3.773 1.00 94.44 80 TYR A CA 1
ATOM 624 C C . TYR A 1 80 ? 0.777 7.381 -4.909 1.00 94.44 80 TYR A C 1
ATOM 626 O O . TYR A 1 80 ? 1.093 6.651 -5.851 1.00 94.44 80 TYR A O 1
ATOM 634 N N . ASP A 1 81 ? -0.446 7.901 -4.774 1.00 93.19 81 ASP A N 1
ATOM 635 C CA . ASP A 1 81 ? -1.582 7.652 -5.668 1.00 93.19 81 ASP A CA 1
ATOM 636 C C . ASP A 1 81 ? -1.893 6.162 -5.916 1.00 93.19 81 ASP A C 1
ATOM 638 O O . ASP A 1 81 ? -2.503 5.798 -6.923 1.00 93.19 81 ASP A O 1
ATOM 642 N N . VAL A 1 82 ? -1.507 5.274 -4.990 1.00 94.62 82 VAL A N 1
ATOM 643 C CA . VAL A 1 82 ? -1.865 3.853 -5.062 1.00 94.62 82 VAL A CA 1
ATOM 644 C C . VAL A 1 82 ? -3.262 3.595 -4.475 1.00 94.62 82 VAL A C 1
ATOM 646 O O . VAL A 1 82 ? -3.670 4.240 -3.493 1.00 94.62 82 VAL A O 1
ATOM 649 N N . PRO A 1 83 ? -4.019 2.626 -5.031 1.00 95.81 83 PRO A N 1
ATOM 650 C CA . PRO A 1 83 ? -5.336 2.272 -4.510 1.00 95.81 83 PRO A CA 1
ATOM 651 C C . PRO A 1 83 ? -5.263 1.777 -3.060 1.00 95.81 83 PRO A C 1
ATOM 653 O O . PRO A 1 83 ? -4.214 1.355 -2.571 1.00 95.81 83 PRO A O 1
ATOM 656 N N . TYR A 1 84 ? -6.390 1.848 -2.354 1.00 97.56 84 TYR A N 1
ATOM 657 C CA . TYR A 1 84 ? -6.509 1.261 -1.023 1.00 97.56 84 TYR A CA 1
ATOM 658 C C . TYR A 1 84 ? -6.542 -0.261 -1.122 1.00 97.56 84 TYR A C 1
ATOM 660 O O . TYR A 1 84 ? -7.346 -0.820 -1.868 1.00 97.56 84 TYR A O 1
ATOM 668 N N . ASP A 1 85 ? -5.678 -0.923 -0.359 1.00 97.12 85 ASP A N 1
ATOM 669 C CA . ASP A 1 85 ? -5.520 -2.3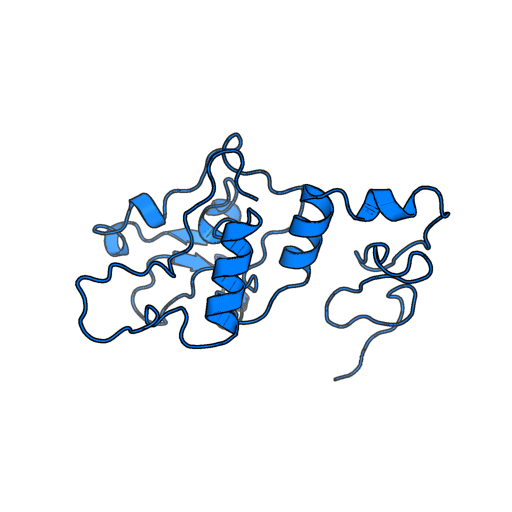67 -0.426 1.00 97.12 85 ASP A CA 1
ATOM 670 C C . ASP A 1 85 ? -5.902 -3.038 0.892 1.00 97.12 85 ASP A C 1
ATOM 672 O O . ASP A 1 85 ? -5.138 -3.061 1.857 1.00 97.12 85 ASP A O 1
ATOM 676 N N . TYR A 1 86 ? -7.097 -3.625 0.919 1.00 97.56 86 TYR A N 1
ATOM 677 C CA . TYR A 1 86 ? -7.559 -4.429 2.049 1.00 97.56 86 TYR A CA 1
ATOM 678 C C . TYR A 1 86 ? -6.619 -5.616 2.322 1.00 97.56 86 TYR A C 1
ATOM 680 O O . TYR A 1 86 ? -6.416 -5.985 3.476 1.00 97.56 86 TYR A O 1
ATOM 688 N N . GLY A 1 87 ? -6.025 -6.191 1.272 1.00 96.44 87 GLY A N 1
ATOM 689 C CA . GLY A 1 87 ? -5.150 -7.362 1.338 1.00 96.44 87 GLY A CA 1
ATOM 690 C C . GLY A 1 87 ? -3.686 -7.041 1.618 1.00 96.44 87 GLY A C 1
ATOM 691 O O . GLY A 1 87 ? -2.859 -7.945 1.535 1.00 96.44 87 GLY A O 1
ATOM 692 N N . SER A 1 88 ? -3.362 -5.788 1.933 1.00 97.31 88 SER A N 1
ATOM 693 C CA . SER A 1 88 ? -2.023 -5.400 2.364 1.00 97.31 88 SER A CA 1
ATOM 694 C C . SER A 1 88 ? -1.653 -6.133 3.650 1.00 97.31 88 SER A C 1
ATOM 696 O O . SER A 1 88 ? -2.465 -6.212 4.580 1.00 97.31 88 SER A O 1
ATOM 698 N N . ILE A 1 89 ? -0.400 -6.589 3.740 1.00 95.75 89 ILE A N 1
ATOM 699 C CA . ILE A 1 89 ? 0.122 -7.194 4.972 1.00 95.75 89 ILE A CA 1
ATOM 700 C C . ILE A 1 89 ? 0.102 -6.203 6.138 1.00 95.75 89 ILE A C 1
ATOM 702 O O . ILE A 1 89 ? 0.103 -6.604 7.298 1.00 95.75 89 ILE A O 1
ATOM 706 N N . MET A 1 90 ? 0.043 -4.905 5.832 1.00 95.75 90 MET A N 1
ATOM 707 C CA . MET A 1 90 ? 0.003 -3.806 6.790 1.00 95.75 90 MET A CA 1
ATOM 708 C C . MET A 1 90 ? -1.416 -3.469 7.263 1.00 95.75 90 MET A C 1
ATOM 710 O O . MET A 1 90 ? -1.588 -2.586 8.103 1.00 95.75 90 MET A O 1
ATOM 714 N N . HIS A 1 91 ? -2.455 -4.123 6.741 1.00 96.81 91 HIS A N 1
ATOM 715 C CA . HIS A 1 91 ? -3.827 -3.878 7.172 1.00 96.81 91 HIS A CA 1
ATOM 716 C C . HIS A 1 91 ? -4.164 -4.695 8.426 1.00 96.81 91 HIS A C 1
ATOM 718 O O . HIS A 1 91 ? -3.884 -5.888 8.498 1.00 96.81 91 HIS A O 1
ATOM 724 N N . TYR A 1 92 ? -4.834 -4.094 9.411 1.00 93.69 92 TYR A N 1
ATOM 725 C CA . TYR A 1 92 ? -5.398 -4.864 10.523 1.00 93.69 92 TYR A CA 1
ATOM 726 C C . TYR A 1 92 ? -6.508 -5.806 10.043 1.00 93.69 92 TYR A C 1
ATOM 728 O O . TYR A 1 92 ? -7.333 -5.439 9.206 1.00 93.69 92 TYR A O 1
ATOM 736 N N . GLY A 1 93 ? -6.542 -7.021 10.589 1.00 91.75 93 GLY A N 1
ATOM 737 C CA . GLY A 1 93 ? -7.653 -7.944 10.377 1.00 91.75 93 GLY A CA 1
ATOM 738 C C . GLY A 1 93 ? -8.935 -7.457 11.050 1.00 91.75 93 GLY A C 1
ATOM 739 O O . GLY A 1 93 ? -8.907 -6.653 11.984 1.00 91.75 93 GLY A O 1
ATOM 740 N N . VAL A 1 94 ? -10.071 -7.973 10.585 1.00 91.19 94 VAL A N 1
ATOM 741 C CA . VAL A 1 94 ? -11.392 -7.640 11.126 1.00 91.19 94 VAL A CA 1
ATOM 742 C C . VAL A 1 94 ? -12.012 -8.889 11.757 1.00 91.19 94 VAL A C 1
ATOM 744 O O . VAL A 1 94 ? -12.173 -9.898 11.066 1.00 91.19 94 VAL A O 1
ATOM 747 N N . PRO A 1 95 ? -12.369 -8.872 13.055 1.00 87.38 95 PRO A N 1
ATOM 748 C CA . PRO A 1 95 ? -13.050 -10.003 13.672 1.00 87.38 95 PRO A CA 1
ATOM 749 C C . PRO A 1 95 ? -14.486 -10.125 13.142 1.00 87.38 95 PRO A C 1
ATOM 751 O O . PRO A 1 95 ? -15.142 -9.133 12.841 1.00 87.38 95 PRO A O 1
ATOM 754 N N . GLN A 1 96 ? -15.016 -11.351 13.084 1.00 83.56 96 GLN A N 1
ATOM 755 C CA . GLN A 1 96 ? -16.382 -11.592 12.586 1.00 83.56 96 GLN A CA 1
ATOM 756 C C . GLN A 1 96 ? -17.487 -11.032 13.495 1.00 83.56 96 GLN A C 1
ATOM 758 O O . GLN A 1 96 ? -18.617 -10.854 13.050 1.00 83.56 96 GLN A O 1
ATOM 763 N N . ARG A 1 97 ? -17.197 -10.812 14.781 1.00 86.44 97 ARG A N 1
ATOM 764 C CA . ARG A 1 97 ? -18.162 -10.319 15.772 1.00 86.44 97 ARG A CA 1
ATOM 765 C C . ARG A 1 97 ? -17.677 -8.994 16.336 1.00 86.44 97 ARG A C 1
ATOM 767 O O . ARG A 1 97 ? -16.518 -8.906 16.725 1.00 86.44 97 ARG A O 1
ATOM 774 N N . ASN A 1 98 ? -18.587 -8.022 16.405 1.00 87.19 98 ASN A N 1
ATOM 775 C CA . ASN A 1 98 ? -18.363 -6.667 16.921 1.00 87.19 98 ASN A CA 1
ATOM 776 C C . ASN A 1 98 ? -17.055 -6.037 16.410 1.00 87.19 98 ASN A C 1
ATOM 778 O O . ASN A 1 98 ? -16.168 -5.715 17.205 1.00 87.19 98 ASN A O 1
ATOM 782 N N . PRO A 1 99 ? -16.890 -5.917 15.080 1.00 91.50 99 PRO A N 1
ATOM 783 C CA . PRO A 1 99 ? -15.686 -5.331 14.528 1.00 91.50 99 PRO A CA 1
ATOM 784 C C . PRO A 1 99 ? -15.566 -3.850 14.904 1.00 91.50 99 PRO A C 1
ATOM 786 O O . PRO A 1 99 ? -16.527 -3.090 14.850 1.00 91.50 99 PRO A O 1
ATOM 789 N N . ALA A 1 100 ? -14.348 -3.443 15.252 1.00 92.19 100 ALA A N 1
ATOM 790 C CA . ALA A 1 100 ? -13.949 -2.044 15.415 1.00 92.19 100 ALA A CA 1
ATOM 791 C C . ALA A 1 100 ? -13.993 -1.256 14.097 1.00 92.19 100 ALA A C 1
ATOM 793 O O . ALA A 1 100 ? -14.224 -0.049 14.074 1.00 92.19 100 ALA A O 1
ATOM 794 N N . MET A 1 101 ? -13.735 -1.954 12.996 1.00 94.31 101 MET A N 1
ATOM 795 C CA . MET A 1 101 ? -13.721 -1.411 11.650 1.00 94.31 101 MET A CA 1
ATOM 796 C C . MET A 1 101 ? -14.214 -2.476 10.677 1.00 94.31 101 MET A C 1
ATOM 798 O O . MET A 1 101 ? -13.924 -3.655 10.864 1.00 94.31 101 MET A O 1
ATOM 802 N N . ALA A 1 102 ? -14.916 -2.077 9.628 1.00 95.75 102 ALA A N 1
ATOM 803 C CA . ALA A 1 102 ? -15.396 -2.973 8.584 1.00 95.75 102 ALA A CA 1
ATOM 804 C C . ALA A 1 102 ? -15.176 -2.343 7.203 1.00 95.75 102 ALA A C 1
ATOM 806 O O . ALA A 1 102 ? -15.316 -1.126 7.077 1.00 95.75 102 ALA A O 1
ATOM 807 N N . PRO A 1 103 ? -14.853 -3.128 6.161 1.00 97.25 103 PRO A N 1
ATOM 808 C CA . PRO A 1 103 ? -14.856 -2.614 4.799 1.00 97.25 103 PRO A CA 1
ATOM 809 C C . PRO A 1 103 ? -16.266 -2.149 4.420 1.00 97.25 103 PRO A C 1
ATOM 811 O O . PRO A 1 103 ? -17.252 -2.804 4.752 1.00 97.25 103 PRO A O 1
ATOM 814 N N . ILE A 1 104 ? -16.360 -1.021 3.717 1.00 97.38 104 ILE A N 1
ATOM 815 C CA . ILE A 1 104 ? -17.637 -0.514 3.189 1.00 97.38 104 ILE A CA 1
ATOM 816 C C . ILE A 1 104 ? -18.204 -1.487 2.150 1.00 97.38 104 ILE A C 1
ATOM 818 O O . ILE A 1 104 ? -19.408 -1.721 2.109 1.00 97.38 104 ILE A O 1
ATOM 822 N N . ASP A 1 105 ? -17.335 -2.070 1.322 1.00 96.56 105 ASP A N 1
ATOM 823 C CA . ASP A 1 105 ? -17.706 -3.129 0.388 1.00 96.56 105 ASP A CA 1
ATOM 824 C C . ASP A 1 105 ? -17.458 -4.500 1.033 1.00 96.56 105 ASP A C 1
ATOM 826 O O . ASP A 1 105 ? -16.317 -4.938 1.217 1.00 96.56 105 ASP A O 1
ATOM 830 N N . GLU A 1 106 ? -18.552 -5.182 1.372 1.00 93.56 106 GLU A N 1
ATOM 831 C CA . GLU A 1 106 ? -18.547 -6.438 2.124 1.00 93.56 106 GLU A CA 1
ATOM 832 C C . GLU A 1 106 ? -17.755 -7.560 1.437 1.00 93.56 106 GLU A C 1
ATOM 834 O O . GLU A 1 106 ? -17.274 -8.485 2.101 1.00 93.56 106 GLU A O 1
ATOM 839 N N . LYS A 1 107 ? -17.536 -7.487 0.117 1.00 95.44 107 LYS A N 1
ATOM 840 C CA . LYS A 1 107 ? -16.752 -8.508 -0.597 1.00 95.44 107 LYS A CA 1
ATOM 841 C C . LYS A 1 107 ? -15.311 -8.610 -0.083 1.00 95.44 107 LYS A C 1
ATOM 843 O O . LYS A 1 107 ? -14.684 -9.657 -0.234 1.00 95.44 107 LYS A O 1
ATOM 848 N N . TYR A 1 108 ? -14.800 -7.560 0.565 1.00 96.00 108 TYR A N 1
ATOM 849 C CA . TYR A 1 108 ? -13.442 -7.514 1.106 1.00 96.00 108 TYR A CA 1
ATOM 850 C C . TYR A 1 108 ? -13.306 -8.040 2.538 1.00 96.00 108 TYR A C 1
ATOM 852 O O . TYR A 1 108 ? -12.181 -8.126 3.030 1.00 96.00 108 TYR A O 1
ATOM 860 N N . PHE A 1 109 ? -14.385 -8.480 3.200 1.00 94.44 109 PHE A N 1
ATOM 861 C CA . PHE A 1 109 ? -14.287 -9.086 4.540 1.00 94.44 109 PHE A CA 1
ATOM 862 C C . PHE A 1 109 ? -13.359 -10.307 4.590 1.00 94.44 109 PHE A C 1
ATOM 864 O O . PHE A 1 109 ? -12.788 -10.602 5.634 1.00 94.44 109 PHE A O 1
ATOM 871 N N . ARG A 1 110 ? -13.197 -11.024 3.470 1.00 92.00 110 ARG A N 1
ATOM 872 C CA . ARG A 1 110 ? -12.294 -12.186 3.370 1.00 92.00 110 ARG A CA 1
ATOM 873 C C . ARG A 1 110 ? -10.884 -11.840 2.890 1.00 92.00 110 ARG A C 1
ATOM 875 O O . ARG A 1 110 ? -10.034 -12.721 2.848 1.00 92.00 110 ARG A O 1
ATOM 882 N N . THR A 1 111 ? -10.652 -10.591 2.503 1.00 94.31 111 THR A N 1
ATOM 883 C CA . THR A 1 111 ? -9.363 -10.101 1.998 1.00 94.31 111 THR A CA 1
ATOM 884 C C . THR A 1 111 ? -8.628 -9.285 3.056 1.00 94.31 111 THR A C 1
ATOM 886 O O . THR A 1 111 ? -7.402 -9.317 3.108 1.00 94.31 111 THR A O 1
ATOM 889 N N . ILE A 1 112 ? -9.376 -8.560 3.891 1.00 95.69 112 ILE A N 1
ATOM 890 C CA . ILE A 1 112 ? -8.841 -7.621 4.873 1.00 95.69 112 ILE A CA 1
ATOM 891 C C . ILE A 1 112 ? -7.917 -8.296 5.902 1.00 95.69 112 ILE A C 1
ATOM 893 O O . ILE A 1 112 ? -8.298 -9.279 6.538 1.00 95.69 112 ILE A O 1
ATOM 897 N N . GLY A 1 113 ? -6.707 -7.758 6.081 1.00 93.38 113 GLY A N 1
ATOM 898 C CA . GLY A 1 113 ? -5.718 -8.283 7.036 1.00 93.38 113 GLY A CA 1
ATOM 899 C C . GLY A 1 113 ? -5.029 -9.577 6.596 1.00 93.38 113 GLY A C 1
ATOM 900 O O . GLY A 1 113 ? -4.783 -10.470 7.408 1.00 93.38 113 GLY A O 1
ATOM 901 N N . SER A 1 114 ? -4.753 -9.691 5.298 1.00 94.19 114 SER A N 1
ATOM 902 C CA . SER A 1 114 ? -4.003 -10.798 4.698 1.00 94.19 114 SER A CA 1
ATOM 903 C C . SER A 1 114 ? -2.580 -10.925 5.277 1.00 94.19 114 SER A C 1
ATOM 905 O O . SER A 1 114 ? -1.922 -9.915 5.511 1.00 94.19 114 SER A O 1
ATOM 907 N N . PRO A 1 115 ? -2.039 -12.148 5.451 1.00 93.06 115 PRO A N 1
ATOM 908 C CA . PRO A 1 115 ? -0.668 -12.369 5.920 1.00 93.06 115 PRO A CA 1
ATOM 909 C C . PRO A 1 115 ? 0.393 -12.315 4.798 1.00 93.06 115 PRO A C 1
ATOM 911 O O . PRO A 1 115 ? 1.531 -12.734 5.009 1.00 93.06 115 PRO A O 1
ATOM 914 N N . ILE A 1 116 ? 0.025 -11.882 3.589 1.00 92.31 116 ILE A N 1
ATOM 915 C CA . ILE A 1 116 ? 0.863 -11.930 2.381 1.00 92.31 116 ILE A CA 1
ATOM 916 C C . ILE A 1 116 ? 1.228 -10.506 1.960 1.00 92.31 116 ILE A C 1
ATOM 918 O O . ILE A 1 116 ? 0.356 -9.643 1.943 1.00 92.31 116 ILE A O 1
ATOM 922 N N . ILE A 1 117 ? 2.491 -10.280 1.570 1.00 95.12 117 ILE A N 1
ATOM 923 C CA . ILE A 1 117 ? 2.919 -9.013 0.952 1.00 95.12 117 ILE A CA 1
ATOM 924 C C . ILE A 1 117 ? 2.111 -8.804 -0.321 1.00 95.12 117 ILE A C 1
ATOM 926 O O . ILE A 1 117 ? 2.187 -9.614 -1.251 1.00 95.12 117 ILE A O 1
ATOM 930 N N . SER A 1 118 ? 1.359 -7.716 -0.381 1.00 95.88 118 SER A N 1
ATOM 931 C CA . SER A 1 118 ? 0.576 -7.425 -1.563 1.00 95.88 118 SER A CA 1
ATOM 932 C C . SER A 1 118 ? 1.419 -6.770 -2.652 1.00 95.88 118 SER A C 1
ATOM 934 O O . SER A 1 118 ? 2.495 -6.212 -2.421 1.00 95.88 118 SER A O 1
ATOM 936 N N . PHE A 1 119 ? 0.903 -6.789 -3.879 1.00 96.44 119 PHE A N 1
ATOM 937 C CA . PHE A 1 119 ? 1.524 -6.039 -4.965 1.00 96.44 119 PHE A CA 1
ATOM 938 C C . PHE A 1 119 ? 1.566 -4.530 -4.663 1.00 96.44 119 PHE A C 1
ATOM 940 O O . PHE A 1 119 ? 2.541 -3.862 -4.994 1.00 96.44 119 PHE A O 1
ATOM 947 N N . ILE A 1 120 ? 0.544 -3.996 -3.986 1.00 96.50 120 ILE A N 1
ATOM 948 C CA . ILE A 1 120 ? 0.486 -2.579 -3.618 1.00 96.50 120 ILE A CA 1
ATOM 949 C C . ILE A 1 120 ? 1.528 -2.236 -2.544 1.00 96.50 120 ILE A C 1
ATOM 951 O O . ILE A 1 120 ? 2.136 -1.169 -2.630 1.00 96.50 120 ILE A O 1
ATOM 955 N N . ASP A 1 121 ? 1.816 -3.146 -1.606 1.00 97.00 121 ASP A N 1
ATOM 956 C CA . ASP A 1 121 ? 2.921 -2.990 -0.651 1.00 97.00 121 ASP A CA 1
ATOM 957 C C . ASP A 1 121 ? 4.264 -2.834 -1.387 1.00 97.00 121 ASP A C 1
ATOM 959 O O . ASP A 1 121 ? 5.037 -1.917 -1.098 1.00 97.00 121 ASP A O 1
ATOM 963 N N . LEU A 1 122 ? 4.513 -3.673 -2.403 1.00 95.69 122 LEU A N 1
ATOM 964 C CA . LEU A 1 122 ? 5.718 -3.589 -3.237 1.00 95.69 122 LEU A CA 1
ATOM 965 C C . LEU A 1 122 ? 5.788 -2.271 -4.014 1.00 95.69 122 LEU A C 1
ATOM 967 O O . LEU A 1 122 ? 6.842 -1.633 -4.031 1.00 95.69 122 LEU A O 1
ATOM 971 N N . VAL A 1 123 ? 4.691 -1.845 -4.644 1.00 95.62 123 VAL A N 1
ATOM 972 C CA . VAL A 1 123 ? 4.645 -0.580 -5.396 1.00 95.62 123 VAL A CA 1
ATOM 973 C C . VAL A 1 123 ? 4.936 0.605 -4.476 1.00 95.62 123 VAL A C 1
ATOM 975 O O . VAL A 1 123 ? 5.752 1.455 -4.825 1.00 95.62 123 VAL A O 1
ATOM 978 N N . MET A 1 124 ? 4.330 0.656 -3.285 1.00 95.31 124 MET A N 1
ATOM 979 C CA . MET A 1 124 ? 4.564 1.741 -2.325 1.00 95.31 124 MET A CA 1
ATOM 980 C C . MET A 1 124 ? 6.037 1.853 -1.927 1.00 95.31 124 MET A C 1
ATOM 982 O O . MET A 1 124 ? 6.584 2.954 -1.925 1.00 95.31 124 MET A O 1
ATOM 986 N N . VAL A 1 125 ? 6.692 0.727 -1.629 1.00 95.19 125 VAL A N 1
ATOM 987 C CA . VAL A 1 125 ? 8.119 0.704 -1.272 1.00 95.19 125 VAL A CA 1
ATOM 988 C C . VAL A 1 125 ? 8.984 1.145 -2.456 1.00 95.19 125 VAL A C 1
ATOM 990 O O . VAL A 1 125 ? 9.868 1.984 -2.284 1.00 95.19 125 VAL A O 1
ATOM 993 N N . ASN A 1 126 ? 8.714 0.646 -3.666 1.00 94.44 126 ASN A N 1
ATOM 994 C CA . ASN A 1 126 ? 9.485 1.019 -4.857 1.00 94.44 126 ASN A CA 1
ATOM 995 C C . ASN A 1 126 ? 9.343 2.506 -5.204 1.00 94.44 126 ASN A C 1
ATOM 997 O O . ASN A 1 126 ? 10.343 3.142 -5.538 1.00 94.44 126 ASN A O 1
ATOM 1001 N N . LYS A 1 127 ? 8.143 3.082 -5.063 1.00 93.88 127 LYS A N 1
ATOM 1002 C CA . LYS A 1 127 ? 7.923 4.525 -5.229 1.00 93.88 127 LYS A CA 1
ATOM 1003 C C . LYS A 1 127 ? 8.644 5.337 -4.156 1.00 93.88 127 LYS A C 1
ATOM 1005 O O . LYS A 1 127 ? 9.318 6.309 -4.486 1.00 93.88 127 LYS A O 1
ATOM 1010 N N . HIS A 1 128 ? 8.564 4.917 -2.892 1.00 94.56 128 HIS A N 1
ATOM 1011 C CA . HIS A 1 128 ? 9.201 5.619 -1.775 1.00 94.56 128 HIS A CA 1
ATOM 1012 C C . HIS A 1 128 ? 10.726 5.688 -1.912 1.00 94.56 128 HIS A C 1
ATOM 1014 O O . HIS A 1 128 ? 11.317 6.754 -1.750 1.00 94.56 128 HIS A O 1
ATOM 1020 N N . TYR A 1 129 ? 11.358 4.566 -2.261 1.00 94.62 129 TYR A N 1
ATOM 1021 C CA . TYR A 1 129 ? 12.810 4.472 -2.438 1.00 94.62 129 TYR A CA 1
ATOM 1022 C C . TYR A 1 129 ? 13.281 4.763 -3.866 1.00 94.62 129 TYR A C 1
ATOM 1024 O O . TYR A 1 129 ? 14.468 4.616 -4.153 1.00 94.62 129 TYR A O 1
ATOM 1032 N N . LYS A 1 130 ? 12.377 5.202 -4.754 1.00 93.62 130 LYS A N 1
ATOM 1033 C CA . LYS A 1 130 ? 12.681 5.572 -6.145 1.00 93.62 130 LYS A CA 1
ATOM 1034 C C . LYS A 1 130 ? 13.364 4.455 -6.940 1.00 93.62 130 LYS A C 1
ATOM 1036 O O . LYS A 1 130 ? 14.192 4.704 -7.813 1.00 93.62 130 LYS A O 1
ATOM 1041 N N . CYS A 1 131 ? 13.003 3.207 -6.661 1.00 92.94 131 CYS A N 1
ATOM 1042 C CA . CYS A 1 131 ? 13.597 2.037 -7.302 1.00 92.94 131 CYS A CA 1
ATOM 1043 C C . CYS A 1 131 ? 13.327 2.000 -8.813 1.00 92.94 131 CYS A C 1
ATOM 1045 O O . CYS A 1 131 ? 14.168 1.536 -9.575 1.00 92.94 131 CYS A O 1
ATOM 1047 N N . GLU A 1 132 ? 12.179 2.517 -9.259 1.00 83.75 132 GLU A N 1
ATOM 1048 C CA . GLU A 1 132 ? 11.832 2.602 -10.686 1.00 83.75 132 GLU A CA 1
ATOM 1049 C C . GLU A 1 132 ? 12.812 3.507 -11.462 1.00 83.75 132 GLU A C 1
ATOM 1051 O O . GLU A 1 132 ? 13.123 3.244 -12.627 1.00 83.75 132 GLU A O 1
ATOM 1056 N N . GLU A 1 133 ? 13.391 4.517 -10.796 1.00 89.81 133 GLU A N 1
ATOM 1057 C CA . GLU A 1 133 ? 14.359 5.434 -11.407 1.00 89.81 133 GLU A CA 1
ATOM 1058 C C . GLU A 1 133 ? 15.680 4.736 -11.771 1.00 89.81 133 GLU A C 1
ATOM 1060 O O . GLU A 1 133 ? 16.381 5.172 -12.688 1.00 89.81 133 GLU A O 1
ATOM 1065 N N . LEU A 1 134 ? 15.995 3.603 -11.128 1.00 91.00 134 LEU A N 1
ATOM 1066 C CA . LEU A 1 134 ? 17.184 2.791 -11.424 1.00 91.00 134 LEU A CA 1
ATOM 1067 C C . LEU A 1 134 ? 17.183 2.250 -12.859 1.00 91.00 134 LEU A C 1
ATOM 1069 O O . LEU A 1 134 ? 18.244 1.945 -13.412 1.00 91.00 134 LEU A O 1
ATOM 1073 N N . CYS A 1 135 ? 16.002 2.147 -13.471 1.00 91.06 135 CYS A N 1
ATOM 1074 C CA . CYS A 1 135 ? 15.840 1.660 -14.830 1.00 91.06 135 CYS A CA 1
ATOM 1075 C C . CYS A 1 135 ? 15.682 2.773 -15.873 1.00 91.06 135 CYS A C 1
ATOM 1077 O O . CYS A 1 135 ? 15.737 2.466 -17.061 1.00 91.06 135 CYS A O 1
ATOM 1079 N N . HIS A 1 136 ? 15.560 4.051 -15.488 1.00 86.94 136 HIS A N 1
ATOM 1080 C CA . HIS A 1 136 ? 15.326 5.161 -16.428 1.00 86.94 136 HIS A CA 1
ATOM 1081 C C . HIS A 1 136 ? 16.380 5.256 -17.539 1.00 86.94 136 HIS A C 1
ATOM 1083 O O . HIS A 1 136 ? 16.043 5.433 -18.707 1.00 86.94 136 HIS A O 1
ATOM 1089 N N . SER A 1 137 ? 17.661 5.087 -17.202 1.00 86.12 137 SER A N 1
ATOM 1090 C CA . SER A 1 137 ? 18.765 5.139 -18.173 1.00 86.12 137 SER A CA 1
ATOM 1091 C C . SER A 1 137 ? 18.855 3.905 -19.078 1.00 86.12 137 SER A C 1
ATOM 1093 O O . SER A 1 137 ? 19.642 3.897 -20.022 1.00 86.12 137 SER A O 1
ATOM 1095 N N . LYS A 1 138 ? 18.062 2.863 -18.804 1.00 87.25 138 LYS A N 1
ATOM 1096 C CA . LYS A 1 138 ? 18.100 1.568 -19.495 1.00 87.25 138 LYS A CA 1
ATOM 1097 C C . LYS A 1 138 ? 16.922 1.343 -20.443 1.00 87.25 138 LYS A C 1
ATOM 1099 O O . LYS A 1 138 ? 16.802 0.244 -20.969 1.00 87.25 138 LYS A O 1
ATOM 1104 N N . ASN A 1 139 ? 16.101 2.370 -20.684 1.00 86.25 139 ASN A N 1
ATOM 1105 C CA . ASN A 1 139 ? 14.914 2.308 -21.544 1.00 86.25 139 ASN A CA 1
ATOM 1106 C C . ASN A 1 139 ? 13.993 1.126 -21.165 1.00 86.25 139 ASN A C 1
ATOM 1108 O O . ASN A 1 139 ? 13.921 0.139 -21.903 1.00 86.25 139 ASN A O 1
ATOM 1112 N N . PRO A 1 140 ? 13.352 1.189 -19.984 1.00 88.12 140 PRO A N 1
ATOM 1113 C CA . PRO A 1 140 ? 12.627 0.055 -19.435 1.00 88.12 140 PRO A CA 1
ATOM 1114 C C . PRO A 1 140 ? 11.424 -0.317 -20.310 1.00 88.12 140 PRO A C 1
ATOM 1116 O O . PRO A 1 140 ? 10.859 0.542 -20.996 1.00 88.12 140 PRO A O 1
ATOM 1119 N N . PRO A 1 141 ? 10.998 -1.590 -20.279 1.00 89.56 141 PRO A N 1
ATOM 1120 C CA . PRO A 1 141 ? 9.844 -2.036 -21.037 1.00 89.56 141 PRO A CA 1
ATOM 1121 C C . PRO A 1 141 ? 8.543 -1.354 -20.576 1.00 89.56 141 PRO A C 1
ATOM 1123 O O . PRO A 1 141 ? 8.399 -1.016 -19.397 1.00 89.56 141 PRO A O 1
ATOM 1126 N N . PRO A 1 142 ? 7.546 -1.212 -21.469 1.00 92.94 142 PRO A N 1
ATOM 1127 C CA . 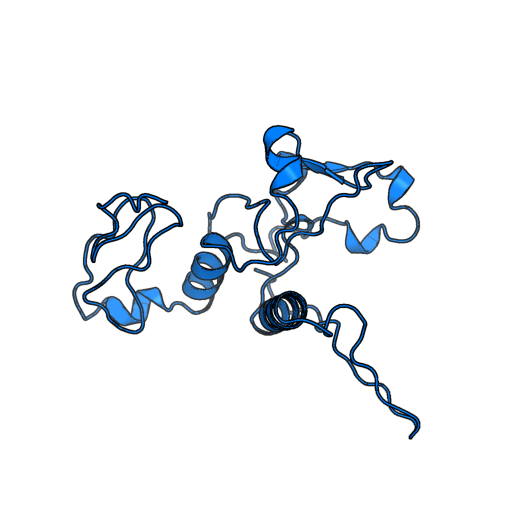PRO A 1 142 ? 6.217 -0.757 -21.087 1.00 92.94 142 PRO A CA 1
ATOM 1128 C C . PRO A 1 142 ? 5.481 -1.870 -20.327 1.00 92.94 142 PRO A C 1
ATOM 1130 O O . PRO A 1 142 ? 4.926 -2.791 -20.929 1.00 92.94 142 PRO A O 1
ATOM 1133 N N . CYS A 1 143 ? 5.477 -1.788 -18.999 1.00 94.62 143 CYS A N 1
ATOM 1134 C CA . CYS A 1 143 ? 4.786 -2.755 -18.152 1.00 94.62 143 CYS A CA 1
ATOM 1135 C C . CYS A 1 143 ? 3.265 -2.595 -18.241 1.00 94.62 143 CYS A C 1
ATOM 1137 O O . CYS A 1 143 ? 2.717 -1.508 -18.049 1.00 94.62 143 CYS A O 1
ATOM 1139 N N . ALA A 1 144 ? 2.565 -3.689 -18.534 1.00 95.88 144 ALA A N 1
ATOM 1140 C CA . ALA A 1 144 ? 1.118 -3.697 -18.671 1.00 95.88 144 ALA A CA 1
ATOM 1141 C C . ALA A 1 144 ? 0.403 -3.895 -17.327 1.00 95.88 144 ALA A C 1
ATOM 1143 O O . ALA A 1 144 ? 1.001 -4.268 -16.318 1.00 95.88 144 ALA A O 1
ATOM 1144 N N . ARG A 1 145 ? -0.916 -3.654 -17.326 1.00 93.88 145 ARG A N 1
ATOM 1145 C CA . ARG A 1 145 ? -1.844 -3.983 -16.222 1.00 93.88 145 ARG A CA 1
ATOM 1146 C C . ARG A 1 145 ? -1.487 -3.379 -14.857 1.00 93.88 145 ARG A C 1
ATOM 1148 O O . ARG A 1 145 ? -1.971 -3.857 -13.840 1.00 93.88 145 ARG A O 1
ATOM 1155 N N . GLY A 1 146 ? -0.703 -2.303 -14.834 1.00 91.44 146 GLY A N 1
ATOM 1156 C CA . GLY A 1 146 ? -0.241 -1.674 -13.594 1.00 91.44 146 GLY A CA 1
ATOM 1157 C C . GLY A 1 146 ? 1.025 -2.307 -13.008 1.00 91.44 146 GLY A C 1
ATOM 1158 O O . GLY A 1 146 ? 1.363 -2.011 -11.867 1.00 91.44 146 GLY A O 1
ATOM 1159 N N . GLY A 1 147 ? 1.717 -3.165 -13.766 1.00 94.50 147 GLY A N 1
ATOM 1160 C CA . GLY A 1 147 ? 3.083 -3.589 -13.463 1.00 94.50 147 GLY A CA 1
ATOM 1161 C C . GLY A 1 147 ? 4.078 -2.427 -13.511 1.00 94.50 147 GLY A C 1
ATOM 1162 O O . GLY A 1 147 ? 3.795 -1.382 -14.099 1.00 94.50 147 GLY A O 1
ATOM 1163 N N . PHE A 1 148 ? 5.259 -2.626 -12.930 1.00 94.31 148 PHE A N 1
ATOM 1164 C CA . PHE A 1 148 ? 6.353 -1.648 -12.943 1.00 94.31 148 PHE A CA 1
ATOM 1165 C C . PHE A 1 148 ? 7.687 -2.312 -13.327 1.00 94.31 148 PHE A C 1
ATOM 1167 O O . PHE A 1 148 ? 7.820 -3.532 -13.168 1.00 94.31 148 PHE A O 1
ATOM 1174 N N . PRO A 1 149 ? 8.671 -1.556 -13.854 1.00 95.06 149 PRO A N 1
ATOM 1175 C CA . PRO A 1 149 ? 9.965 -2.113 -14.241 1.00 95.06 149 PRO A CA 1
ATOM 1176 C C . PRO A 1 149 ? 10.662 -2.788 -13.062 1.00 95.06 149 PRO A C 1
ATOM 1178 O O . PRO A 1 149 ? 10.713 -2.235 -11.964 1.00 95.06 149 PRO A O 1
ATOM 1181 N N . ASN A 1 150 ? 11.220 -3.975 -13.277 1.00 94.50 150 ASN A N 1
ATOM 1182 C CA . ASN A 1 150 ? 11.926 -4.692 -12.227 1.00 94.50 150 ASN A CA 1
ATOM 1183 C C . ASN A 1 150 ? 13.277 -4.007 -11.933 1.00 94.50 150 ASN A C 1
ATOM 1185 O O . ASN A 1 150 ? 14.157 -3.998 -12.795 1.00 94.50 150 ASN A O 1
ATOM 1189 N N . PRO A 1 151 ? 13.498 -3.471 -10.718 1.00 92.44 151 PRO A N 1
ATOM 1190 C CA . PRO A 1 151 ? 14.726 -2.743 -10.397 1.00 92.44 151 PRO A CA 1
ATOM 1191 C C . PRO A 1 151 ? 15.979 -3.633 -10.392 1.00 92.44 151 PRO A C 1
ATOM 1193 O O . PRO A 1 151 ? 17.091 -3.128 -10.541 1.00 92.44 151 PRO A O 1
ATOM 1196 N N . ASN A 1 152 ? 15.818 -4.953 -10.250 1.00 92.00 152 ASN A N 1
ATOM 1197 C CA . ASN A 1 152 ? 16.923 -5.913 -10.317 1.00 92.00 152 ASN A CA 1
ATOM 1198 C C . ASN A 1 152 ? 17.233 -6.359 -11.755 1.00 92.00 152 ASN A C 1
ATOM 1200 O O . ASN A 1 152 ? 18.343 -6.808 -12.035 1.00 92.00 152 ASN A O 1
ATOM 1204 N N . ASP A 1 153 ? 16.267 -6.227 -12.665 1.00 93.62 153 ASP A N 1
ATOM 1205 C CA . ASP A 1 153 ? 16.388 -6.574 -14.078 1.00 93.62 153 ASP A CA 1
ATOM 1206 C C . ASP A 1 153 ? 15.494 -5.659 -14.922 1.00 93.62 153 ASP A C 1
ATOM 1208 O O . ASP A 1 153 ? 14.326 -5.940 -15.175 1.00 93.62 153 ASP A O 1
ATOM 1212 N N . CYS A 1 154 ? 16.076 -4.565 -15.410 1.00 94.06 154 CYS A N 1
ATOM 1213 C CA . CYS A 1 154 ? 15.347 -3.539 -16.153 1.00 94.06 154 CYS A CA 1
ATOM 1214 C C . CYS A 1 154 ? 14.826 -3.988 -17.531 1.00 94.06 154 CYS A C 1
ATOM 1216 O O . CYS A 1 154 ? 14.281 -3.157 -18.253 1.00 94.06 154 CYS A O 1
ATOM 1218 N N . SER A 1 155 ? 15.011 -5.254 -17.921 1.00 94.00 155 SER A N 1
ATOM 1219 C CA . SER A 1 155 ? 14.426 -5.832 -19.136 1.00 94.00 155 SER A CA 1
ATOM 1220 C C . SER A 1 155 ? 13.065 -6.500 -18.904 1.00 94.00 155 SER A C 1
ATOM 1222 O O . SER A 1 155 ? 12.379 -6.844 -19.868 1.00 94.00 155 SER A O 1
ATOM 1224 N N . THR A 1 156 ? 12.651 -6.656 -17.642 1.00 95.25 156 THR A N 1
ATOM 1225 C CA . THR A 1 156 ? 11.404 -7.318 -17.246 1.00 95.25 156 THR A CA 1
ATOM 1226 C C . THR A 1 156 ? 10.564 -6.451 -16.308 1.00 95.25 156 THR A C 1
ATOM 1228 O O . THR A 1 156 ? 11.023 -5.450 -15.755 1.00 95.25 156 THR A O 1
ATOM 1231 N N . CYS A 1 157 ? 9.298 -6.827 -16.142 1.00 95.75 157 CYS A N 1
ATOM 1232 C CA . CYS A 1 157 ? 8.343 -6.169 -15.260 1.00 95.75 157 CYS A CA 1
ATOM 1233 C C . CYS A 1 157 ? 8.027 -7.023 -14.029 1.00 95.75 157 CYS A C 1
ATOM 1235 O O . CYS A 1 157 ? 7.957 -8.250 -14.104 1.00 95.75 157 CYS A O 1
ATOM 1237 N N . VAL A 1 158 ? 7.766 -6.362 -12.902 1.00 95.62 158 VAL A N 1
ATOM 1238 C CA . VAL A 1 158 ? 7.091 -6.970 -11.751 1.00 95.62 158 VAL A CA 1
ATOM 1239 C C . VAL A 1 158 ? 5.589 -6.832 -11.964 1.00 95.62 158 VAL A C 1
ATOM 1241 O O . VAL A 1 158 ? 5.080 -5.723 -12.149 1.00 95.62 158 VAL A O 1
ATOM 1244 N N . CYS A 1 159 ? 4.883 -7.960 -11.948 1.00 96.12 159 CYS A N 1
ATOM 1245 C CA . CYS A 1 159 ? 3.476 -8.018 -12.326 1.00 96.12 159 CYS A CA 1
ATOM 1246 C C . CYS A 1 159 ? 2.536 -8.065 -11.119 1.00 96.12 159 CYS A C 1
ATOM 1248 O O . CYS A 1 159 ? 2.856 -8.712 -10.117 1.00 96.12 159 CYS A O 1
ATOM 1250 N N . PRO A 1 160 ? 1.352 -7.432 -11.214 1.00 95.00 160 PRO A N 1
ATOM 1251 C CA . PRO A 1 160 ? 0.292 -7.645 -10.245 1.00 95.00 160 PRO A CA 1
ATOM 1252 C C . PRO A 1 160 ? -0.135 -9.112 -10.213 1.00 95.00 160 PRO A C 1
ATOM 1254 O O . PRO A 1 160 ? -0.060 -9.824 -11.217 1.00 95.00 160 PRO A O 1
ATOM 1257 N N . VAL A 1 161 ? -0.635 -9.547 -9.058 1.00 90.69 161 VAL A N 1
ATOM 1258 C CA . VAL A 1 161 ? -1.125 -10.917 -8.862 1.00 90.69 161 VAL A CA 1
ATOM 1259 C C . VAL A 1 161 ? -2.183 -11.261 -9.919 1.00 90.69 161 VAL A C 1
ATOM 1261 O O . VAL A 1 161 ? -3.109 -10.486 -10.154 1.00 90.69 161 VAL A O 1
ATOM 1264 N N . GLY A 1 162 ? -2.033 -12.429 -10.551 1.00 91.94 162 GLY A N 1
ATOM 1265 C CA . GLY A 1 162 ? -2.884 -12.901 -11.652 1.00 91.94 162 GLY A CA 1
ATOM 1266 C C . GLY A 1 162 ? -2.343 -12.600 -13.055 1.00 91.94 162 GLY A C 1
ATOM 1267 O O . GLY A 1 162 ? -2.857 -13.152 -14.028 1.00 91.94 162 GLY A O 1
ATOM 1268 N N . TYR A 1 163 ? -1.284 -11.791 -13.172 1.00 95.38 163 TYR A N 1
ATOM 1269 C CA . TYR A 1 163 ? -0.616 -11.489 -14.439 1.00 95.38 163 TYR A CA 1
ATOM 1270 C C . TYR A 1 163 ? 0.847 -11.938 -14.440 1.00 95.38 163 TYR A C 1
ATOM 1272 O O . TYR A 1 163 ? 1.478 -12.064 -13.391 1.00 95.38 163 TYR A O 1
ATOM 1280 N N . GLY A 1 164 ? 1.389 -12.179 -15.632 1.00 93.69 164 GLY A N 1
ATOM 1281 C CA . GLY A 1 164 ? 2.740 -12.691 -15.825 1.00 93.69 164 GLY A CA 1
ATOM 1282 C C . GLY A 1 164 ? 3.319 -12.378 -17.204 1.00 93.69 164 GLY A C 1
ATOM 1283 O O . GLY A 1 164 ? 2.811 -11.534 -17.948 1.00 93.69 164 GLY A O 1
ATOM 1284 N N . GLY A 1 165 ? 4.417 -13.060 -17.526 1.00 93.88 165 GLY A N 1
ATOM 1285 C CA . GLY A 1 165 ? 5.257 -12.733 -18.677 1.00 93.88 165 GLY A CA 1
ATOM 1286 C C . GLY A 1 165 ? 6.189 -11.554 -18.391 1.00 93.88 165 GLY A C 1
ATOM 1287 O O . GLY A 1 165 ? 6.052 -10.857 -17.387 1.00 93.88 165 GLY A O 1
ATOM 1288 N N . SER A 1 166 ? 7.144 -11.300 -19.288 1.00 95.00 166 SER A N 1
ATOM 1289 C CA . SER A 1 166 ? 8.140 -10.228 -19.108 1.00 95.00 166 SER A CA 1
ATOM 1290 C C . SER A 1 166 ? 7.533 -8.822 -19.078 1.00 95.00 166 SER A C 1
ATOM 1292 O O . SER A 1 166 ? 8.1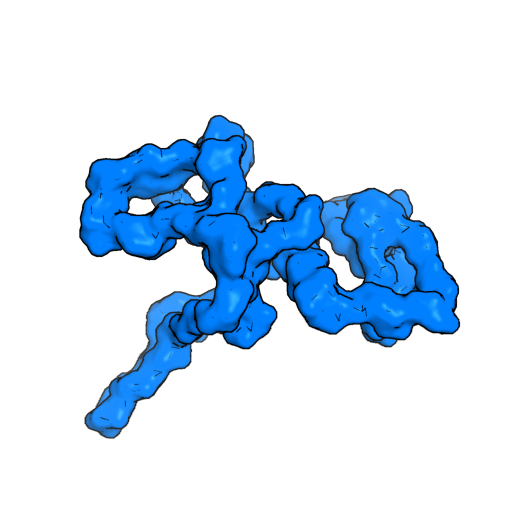62 -7.910 -18.552 1.00 95.00 166 SER A O 1
ATOM 1294 N N . LEU A 1 167 ? 6.320 -8.657 -19.618 1.00 95.88 167 LEU A N 1
ATOM 1295 C CA . LEU A 1 167 ? 5.614 -7.379 -19.752 1.00 95.88 167 LEU A CA 1
ATOM 1296 C C . LEU A 1 167 ? 4.277 -7.322 -18.993 1.00 95.88 167 LEU A C 1
ATOM 1298 O O . LEU A 1 167 ? 3.556 -6.337 -19.131 1.00 95.88 167 LEU A O 1
ATOM 1302 N N . CYS A 1 168 ? 3.917 -8.353 -18.221 1.00 96.69 168 CYS A N 1
ATOM 1303 C CA . CYS A 1 168 ? 2.625 -8.448 -17.519 1.00 96.69 168 CYS A CA 1
ATOM 1304 C C . CYS A 1 168 ? 1.387 -8.513 -18.436 1.00 96.69 168 CYS A C 1
ATOM 1306 O O . CYS A 1 168 ? 0.298 -8.076 -18.057 1.00 96.69 168 CYS A O 1
ATOM 1308 N N . ASN A 1 169 ? 1.552 -9.040 -19.653 1.00 96.25 169 ASN A N 1
ATOM 1309 C CA . ASN A 1 169 ? 0.462 -9.215 -20.620 1.00 96.25 169 ASN A CA 1
ATOM 1310 C C . ASN A 1 169 ? -0.237 -10.571 -20.501 1.00 96.25 169 ASN A C 1
ATOM 1312 O O . ASN A 1 169 ? -1.380 -10.707 -20.943 1.00 96.25 169 ASN A O 1
ATOM 1316 N N . ASP A 1 170 ? 0.430 -11.552 -19.900 1.00 95.25 170 ASP A N 1
ATOM 1317 C CA . ASP A 1 170 ? -0.089 -12.907 -19.811 1.00 95.25 170 ASP A CA 1
ATOM 1318 C C . ASP A 1 170 ? -0.978 -13.030 -18.575 1.00 95.25 170 ASP A C 1
ATOM 1320 O O . ASP A 1 170 ? -0.696 -12.439 -17.531 1.00 95.25 170 ASP A O 1
ATOM 1324 N N . MET A 1 171 ? -2.052 -13.810 -18.675 1.00 91.88 171 MET A N 1
ATOM 1325 C CA . MET A 1 171 ? -2.816 -14.225 -17.500 1.00 91.88 171 MET A CA 1
ATOM 1326 C C . MET A 1 171 ? -2.173 -15.477 -16.920 1.00 91.88 171 MET A C 1
ATOM 1328 O O . MET A 1 171 ? -1.949 -16.452 -17.638 1.00 91.88 171 MET A O 1
ATOM 1332 N N . VAL A 1 172 ? -1.901 -15.462 -15.620 1.00 86.88 172 VAL A N 1
ATOM 1333 C CA . VAL A 1 172 ? -1.425 -16.651 -14.913 1.00 86.88 172 VAL A CA 1
ATOM 1334 C C . VAL A 1 172 ? -2.659 -17.437 -14.490 1.00 86.88 172 VAL A C 1
ATOM 1336 O O . VAL A 1 172 ? -3.421 -16.990 -13.633 1.00 86.88 172 VAL A O 1
ATOM 1339 N N . THR A 1 173 ? -2.901 -18.579 -15.133 1.00 72.94 173 THR A N 1
ATOM 1340 C CA . THR A 1 173 ? -3.960 -19.496 -14.701 1.00 72.94 173 THR A CA 1
ATOM 1341 C C . THR A 1 173 ? -3.567 -20.159 -13.375 1.00 72.94 173 THR A C 1
ATOM 1343 O O . THR A 1 173 ? -2.394 -20.516 -13.242 1.00 72.94 173 THR A O 1
ATOM 1346 N N . PRO A 1 174 ? -4.507 -20.313 -12.422 1.00 59.44 174 PRO A N 1
ATOM 1347 C CA . PRO A 1 174 ? -4.257 -20.970 -11.137 1.00 59.44 174 PRO A CA 1
ATOM 1348 C C . PRO A 1 174 ? -3.753 -22.409 -11.262 1.00 59.44 174 PRO A C 1
ATOM 1350 O O . PRO A 1 174 ? -4.176 -23.099 -12.220 1.00 59.44 174 PRO A O 1
#

pLDDT: mean 86.69, std 14.84, range [40.62, 98.06]

Secondary structure (DSSP, 8-state):
-B-SSPP--S-----SSS-----GGGSSHHHHHHHHHHHTTPPPGGGSTTGGGTEEE-TTTTGGGGGGGPPPPTTTB--TTPPP-TT-TTSPP--SSS-SEEESSGGGGGTTT-SS--HHHHHHHHHHTTGGGGGGGG------TT-EEETTEEEEEEPPTTEESTTS-EE---

Sequence (174 aa):
MQVGAFSRGGCYHQGNGKTSWLNAGCGHLAGITHEVGHAIGLGHTHNRHDRDKYLNMDWGNVEVYKDQYKPMTQEQNDNYDVPYDYGSIMHYGVPQRNPAMAPIDEKYFRTIGSPIISFIDLVMVNKHYKCEELCHSKNPPPCARGGFPNPNDCSTCVCPVGYGGSLCNDMVTP

InterPro domains:
  IPR001506 Peptidase M12A [PF01400] (15-130)
  IPR001506 Peptidase M12A [PR00480] (26-44)
  IPR001506 Peptidase M12A [PR00480] (45-62)
  IPR001506 Peptidase M12A [PR00480] (83-98)
  IPR001506 Peptidase M12A [PR00480] (117-130)
  IPR001506 Peptidase M12A [PS51864] (1-132)
  IPR024079 Metallopeptidase, catalytic domain superfamily [G3DSA:3.40.390.10] (2-134)